Protein AF-A0AAU3NJQ3-F1 (afdb_monomer)

Secondary structure (DSSP, 8-state):
---EEEETHHHHSSS--EEEEEEEEE-SSEEEEEE-S--SS--TT-EEEEEGGGEEE--

Sequence (59 aa):
MPIHKVNESAVTGRDGCTLPARVLADNGITARVQIEGCGIQLRQGQIHTVASNAIQDNR

Solvent-accessible surface area (backbone atoms only — not comparable to full-atom values): 3425 Å² total; per-residue (Å²): 128,91,53,28,32,31,42,44,26,63,73,70,77,42,96,58,57,79,32,45,24,41,80,79,46,71,78,83,59,43,22,36,30,32,28,68,37,71,57,99,88,49,52,57,72,44,75,46,74,29,51,36,86,51,54,40,78,71,120

Structure (mmCIF, N/CA/C/O backbone):
data_AF-A0AAU3NJQ3-F1
#
_entry.id   AF-A0AAU3NJQ3-F1
#
loop_
_atom_site.group_PDB
_atom_site.id
_atom_site.type_symbol
_atom_site.label_atom_id
_atom_site.label_alt_id
_atom_site.label_comp_id
_atom_site.label_asym_id
_atom_site.label_entity_id
_atom_site.label_seq_id
_atom_site.pdbx_PDB_ins_code
_atom_site.Cartn_x
_atom_site.Cartn_y
_atom_site.Cartn_z
_atom_site.occupancy
_atom_site.B_iso_or_equiv
_atom_site.auth_seq_id
_atom_site.auth_comp_id
_atom_site.auth_asym_id
_atom_site.auth_atom_id
_atom_site.pdbx_PDB_model_num
ATOM 1 N N . MET A 1 1 ? -17.845 1.607 -2.291 1.00 53.53 1 MET A N 1
ATOM 2 C CA . MET A 1 1 ? -16.755 2.197 -1.481 1.00 53.53 1 MET A CA 1
ATOM 3 C C . MET A 1 1 ? -15.619 2.529 -2.434 1.00 53.53 1 MET A C 1
ATOM 5 O O . MET A 1 1 ? -15.416 1.726 -3.338 1.00 53.53 1 MET A O 1
ATOM 9 N N . PRO A 1 2 ? -14.948 3.686 -2.322 1.00 65.00 2 PRO A N 1
ATOM 10 C CA . PRO A 1 2 ? -13.825 4.011 -3.198 1.00 65.00 2 PRO A CA 1
ATOM 11 C C . PRO A 1 2 ? -12.699 2.992 -2.977 1.00 65.00 2 PRO A C 1
ATOM 13 O O . PRO A 1 2 ? -12.106 2.928 -1.902 1.00 65.00 2 PRO A O 1
ATOM 16 N N . ILE A 1 3 ? -12.468 2.143 -3.977 1.00 79.00 3 ILE A N 1
ATOM 17 C CA . ILE A 1 3 ? -11.321 1.231 -4.017 1.00 79.00 3 ILE A CA 1
ATOM 18 C C . ILE A 1 3 ? -10.135 2.096 -4.433 1.00 79.00 3 ILE A C 1
ATOM 20 O O . ILE A 1 3 ? -10.247 2.819 -5.414 1.00 79.00 3 ILE A O 1
ATOM 24 N N . HIS A 1 4 ? -9.028 2.074 -3.702 1.00 89.31 4 HIS A N 1
ATOM 25 C CA . HIS A 1 4 ? -7.815 2.753 -4.152 1.00 89.31 4 HIS A CA 1
ATOM 26 C C . HIS A 1 4 ? -6.899 1.722 -4.799 1.00 89.31 4 HIS A C 1
ATOM 28 O O . HIS A 1 4 ? -7.065 0.514 -4.622 1.00 89.31 4 HIS A O 1
ATOM 34 N N . LYS A 1 5 ? -5.941 2.187 -5.586 1.00 90.25 5 LYS A N 1
ATOM 35 C CA . LYS A 1 5 ? -4.936 1.350 -6.227 1.00 90.25 5 LYS A CA 1
ATOM 36 C C . LYS A 1 5 ? -3.557 1.798 -5.776 1.00 90.25 5 LYS A C 1
ATOM 38 O O . LYS A 1 5 ? -3.297 2.990 -5.682 1.00 90.25 5 LYS A O 1
ATOM 43 N N . VAL A 1 6 ? -2.674 0.850 -5.501 1.00 89.88 6 VAL A N 1
ATOM 44 C CA . VAL A 1 6 ? -1.275 1.116 -5.156 1.00 89.88 6 VAL A CA 1
ATOM 45 C C . VAL A 1 6 ? -0.385 0.241 -6.019 1.00 89.88 6 VAL A C 1
ATOM 47 O O . VAL A 1 6 ? -0.712 -0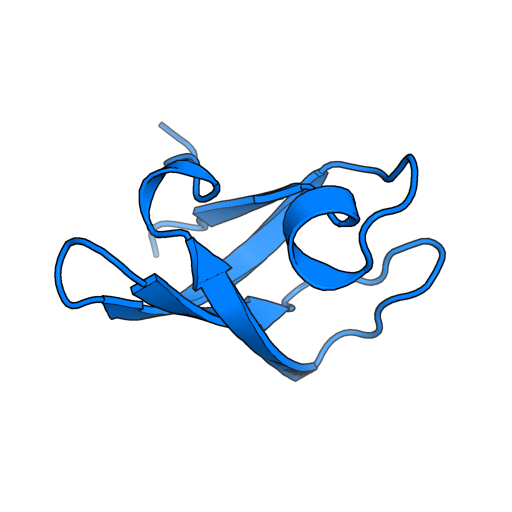.918 -6.274 1.00 89.88 6 VAL A O 1
ATOM 50 N N . ASN A 1 7 ? 0.737 0.777 -6.489 1.00 89.25 7 ASN A N 1
ATOM 51 C CA . ASN A 1 7 ? 1.738 -0.067 -7.128 1.00 89.25 7 ASN A CA 1
ATOM 52 C C . ASN A 1 7 ? 2.452 -0.896 -6.053 1.00 89.25 7 ASN A C 1
ATOM 54 O O . ASN A 1 7 ? 2.946 -0.349 -5.068 1.00 89.25 7 ASN A O 1
ATOM 58 N N . GLU A 1 8 ? 2.536 -2.207 -6.245 1.00 86.12 8 GLU A N 1
ATOM 59 C CA . GLU A 1 8 ? 3.307 -3.115 -5.393 1.00 86.12 8 GLU A CA 1
ATOM 60 C C . GLU A 1 8 ? 4.779 -2.677 -5.244 1.00 86.12 8 GLU A C 1
ATOM 62 O O . GLU A 1 8 ? 5.393 -2.888 -4.192 1.00 86.12 8 GLU A O 1
ATOM 67 N N . SER A 1 9 ? 5.323 -1.975 -6.242 1.00 88.31 9 SER A N 1
ATOM 68 C CA . SER A 1 9 ? 6.654 -1.366 -6.186 1.00 88.31 9 SER A CA 1
ATOM 69 C C . SER A 1 9 ? 6.787 -0.265 -5.140 1.00 88.31 9 SER A C 1
ATOM 71 O O . SER A 1 9 ? 7.847 -0.1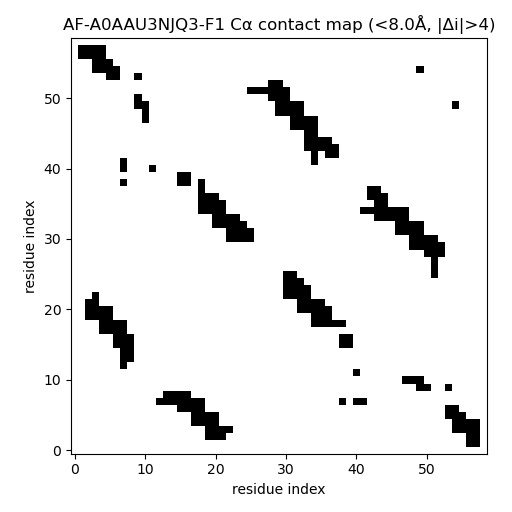26 -4.534 1.00 88.31 9 SER A O 1
ATOM 73 N N . ALA A 1 10 ? 5.713 0.471 -4.851 1.00 86.50 10 ALA A N 1
ATOM 74 C CA . ALA A 1 10 ? 5.712 1.509 -3.824 1.00 86.50 10 ALA A CA 1
ATOM 75 C C . ALA A 1 10 ? 5.826 0.934 -2.405 1.00 86.50 10 ALA A C 1
ATOM 77 O O . ALA A 1 10 ? 6.156 1.656 -1.468 1.00 86.50 10 ALA A O 1
ATOM 78 N N . VAL A 1 11 ? 5.551 -0.364 -2.252 1.00 87.62 11 VAL A N 1
ATOM 79 C CA . VAL A 1 11 ? 5.658 -1.095 -0.987 1.00 87.62 11 VAL A CA 1
ATOM 80 C C . VAL A 1 11 ? 6.980 -1.858 -0.901 1.00 87.62 11 VAL A C 1
ATOM 82 O O . VAL A 1 11 ? 7.621 -1.870 0.146 1.00 87.62 11 VAL A O 1
ATOM 85 N N . THR A 1 12 ? 7.377 -2.528 -1.984 1.00 86.56 12 THR A N 1
ATOM 86 C CA . THR A 1 12 ? 8.490 -3.496 -1.986 1.00 86.56 12 THR A CA 1
ATOM 87 C C . THR A 1 12 ? 9.785 -2.957 -2.596 1.00 86.56 12 THR A C 1
ATOM 89 O O . THR A 1 12 ? 10.841 -3.566 -2.421 1.00 86.56 12 THR A O 1
ATOM 92 N N . GLY A 1 13 ? 9.727 -1.832 -3.317 1.00 82.50 13 GLY A N 1
ATOM 93 C CA . GLY A 1 13 ? 10.859 -1.256 -4.046 1.00 82.50 13 GLY A CA 1
ATOM 94 C C . GLY A 1 13 ? 11.272 -2.040 -5.298 1.00 82.50 13 GLY A C 1
ATOM 95 O O . GLY A 1 13 ? 12.386 -1.863 -5.782 1.00 82.50 13 GLY A O 1
ATOM 96 N N . ARG A 1 14 ? 10.415 -2.936 -5.804 1.00 81.81 14 ARG A N 1
ATOM 97 C CA . ARG A 1 14 ? 10.666 -3.785 -6.984 1.00 81.81 14 ARG A CA 1
ATOM 98 C C . ARG A 1 14 ? 9.592 -3.578 -8.038 1.00 81.81 14 ARG A C 1
ATOM 100 O O . ARG A 1 14 ? 8.474 -3.243 -7.674 1.00 81.81 14 ARG A O 1
ATOM 107 N N . ASP A 1 15 ? 9.887 -3.839 -9.311 1.00 83.69 15 ASP A N 1
ATOM 108 C CA . ASP A 1 15 ? 8.851 -3.835 -10.350 1.00 83.69 15 ASP A CA 1
ATOM 109 C C . ASP A 1 15 ? 7.680 -4.742 -9.950 1.00 83.69 15 ASP A C 1
ATOM 111 O O . ASP A 1 15 ? 7.866 -5.887 -9.524 1.00 83.69 15 ASP A O 1
ATOM 115 N N . GLY A 1 16 ? 6.474 -4.189 -10.030 1.00 81.25 16 GLY A N 1
ATOM 116 C CA . GLY A 1 16 ? 5.284 -4.773 -9.433 1.00 81.25 16 GLY A CA 1
ATOM 117 C C . GLY A 1 16 ? 4.019 -4.395 -10.187 1.00 81.25 16 GLY A C 1
ATOM 118 O O . GLY A 1 16 ? 4.017 -3.534 -11.070 1.00 81.25 16 GLY A O 1
ATOM 119 N N . CYS A 1 17 ? 2.934 -5.082 -9.847 1.00 86.38 17 CYS A N 1
ATOM 120 C CA . CYS A 1 17 ? 1.619 -4.829 -10.418 1.00 86.38 17 CYS A CA 1
ATOM 121 C C . CYS A 1 17 ? 0.825 -3.815 -9.580 1.00 86.38 17 CYS A C 1
ATOM 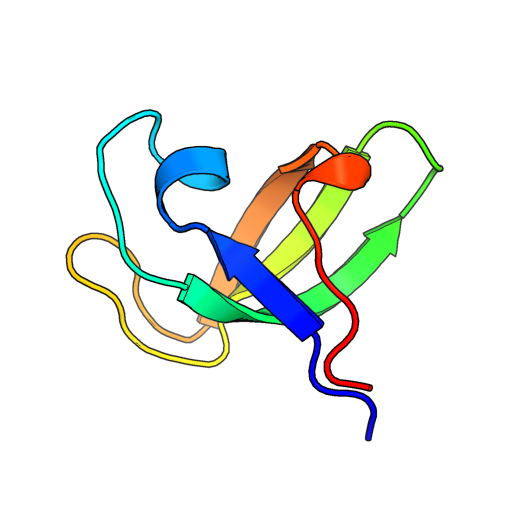123 O O . CYS A 1 17 ? 1.121 -3.565 -8.410 1.00 86.38 17 CYS A O 1
ATOM 125 N N . THR A 1 18 ? -0.206 -3.222 -10.180 1.00 89.69 18 THR A N 1
ATOM 126 C CA . THR A 1 18 ? -1.131 -2.349 -9.455 1.00 89.69 18 THR A CA 1
ATOM 127 C C . THR A 1 18 ? -2.145 -3.192 -8.694 1.00 89.69 18 THR A C 1
ATOM 129 O O . THR A 1 18 ? -2.921 -3.936 -9.294 1.00 89.69 18 THR A O 1
ATOM 132 N N . LEU A 1 19 ? -2.163 -3.044 -7.373 1.00 90.12 19 LEU A N 1
ATOM 133 C CA . LEU A 1 19 ? -3.021 -3.794 -6.469 1.00 90.12 19 LEU A CA 1
ATOM 134 C C . LEU A 1 19 ? -4.134 -2.913 -5.908 1.00 90.12 19 LEU A C 1
ATOM 136 O O . LEU A 1 19 ? -3.886 -1.748 -5.584 1.00 90.12 19 LEU A O 1
ATOM 140 N N . PRO A 1 20 ? -5.355 -3.450 -5.747 1.00 91.75 20 PRO A N 1
ATOM 141 C CA . PRO A 1 20 ? -6.385 -2.761 -4.995 1.00 91.75 20 PRO A CA 1
ATOM 142 C C . PRO A 1 20 ? -5.971 -2.685 -3.523 1.00 91.75 20 PRO A C 1
ATOM 144 O O . PRO A 1 20 ? -5.484 -3.657 -2.937 1.00 91.75 20 PRO A O 1
ATOM 147 N N . ALA A 1 21 ? -6.169 -1.519 -2.930 1.00 91.31 21 ALA A N 1
ATOM 148 C CA . ALA A 1 21 ? -5.838 -1.235 -1.552 1.00 91.31 21 ALA A CA 1
ATOM 149 C C . ALA A 1 21 ? -6.873 -0.303 -0.918 1.00 91.31 21 ALA A C 1
ATOM 151 O O . ALA A 1 21 ? -7.536 0.502 -1.577 1.00 91.31 21 ALA A O 1
ATOM 152 N N . ARG A 1 22 ? -6.974 -0.400 0.402 1.00 91.25 22 ARG A N 1
ATOM 153 C CA . ARG A 1 22 ? -7.801 0.443 1.253 1.00 91.25 22 ARG A CA 1
ATOM 154 C C . ARG A 1 22 ? -6.917 1.387 2.043 1.00 91.25 22 ARG A C 1
ATOM 156 O O . ARG A 1 22 ? -6.062 0.937 2.801 1.00 91.25 22 ARG A O 1
ATOM 163 N N . VAL A 1 23 ? -7.158 2.685 1.923 1.00 91.19 23 VAL A N 1
ATOM 164 C CA . VAL A 1 23 ? -6.477 3.689 2.746 1.00 91.19 23 VAL A CA 1
ATOM 165 C C . VAL A 1 23 ? -7.073 3.673 4.152 1.00 91.19 23 VAL A C 1
ATOM 167 O O . VAL A 1 23 ? -8.278 3.839 4.323 1.00 91.19 23 VAL A O 1
ATOM 170 N N . LEU A 1 24 ? -6.233 3.434 5.157 1.00 91.88 24 LEU A N 1
ATOM 171 C CA . LEU A 1 24 ? -6.605 3.455 6.575 1.00 91.88 24 LEU A CA 1
ATOM 172 C C . LEU A 1 24 ? -6.334 4.823 7.207 1.00 91.88 24 LEU A C 1
ATOM 174 O O . LEU A 1 24 ? -7.096 5.273 8.056 1.00 91.88 24 LEU A O 1
ATOM 178 N N . ALA A 1 25 ? -5.233 5.462 6.813 1.00 91.12 25 ALA A N 1
ATOM 179 C CA . ALA A 1 25 ? -4.851 6.799 7.249 1.00 91.12 25 ALA A CA 1
ATOM 180 C C . ALA A 1 25 ? -3.954 7.439 6.188 1.00 91.12 25 ALA A C 1
ATOM 182 O O . ALA A 1 25 ? -3.094 6.754 5.643 1.00 91.12 25 ALA A O 1
ATOM 183 N N . ASP A 1 26 ? -4.114 8.735 5.941 1.00 92.31 26 ASP A N 1
ATOM 184 C CA . ASP A 1 26 ? -3.247 9.523 5.065 1.00 92.31 26 ASP A CA 1
ATOM 185 C C . ASP A 1 26 ? -3.014 10.902 5.695 1.00 92.31 26 ASP A C 1
ATOM 187 O O . ASP A 1 26 ? -3.956 11.527 6.184 1.00 92.31 26 ASP A O 1
ATOM 191 N N . ASN A 1 27 ? -1.758 11.346 5.729 1.00 92.56 27 ASN A N 1
ATOM 192 C CA . ASN A 1 27 ? -1.354 12.659 6.239 1.00 92.56 27 ASN A CA 1
ATOM 193 C C . ASN A 1 27 ? -0.837 13.608 5.137 1.00 92.56 27 ASN A C 1
ATOM 195 O O . ASN A 1 27 ? -0.276 14.654 5.456 1.00 92.56 27 ASN A O 1
ATOM 199 N N . GLY A 1 28 ? -0.980 13.239 3.861 1.00 89.06 28 GLY A N 1
ATOM 200 C CA . GLY A 1 28 ? -0.522 14.007 2.700 1.00 89.06 28 GLY A CA 1
ATOM 201 C C . GLY A 1 28 ? 0.944 13.778 2.315 1.00 89.06 28 GLY A C 1
ATOM 202 O O . GLY A 1 28 ? 1.374 14.228 1.257 1.00 89.06 28 GLY A O 1
ATOM 203 N N . ILE A 1 29 ? 1.715 13.061 3.138 1.00 92.88 29 ILE A N 1
ATOM 204 C CA . ILE A 1 29 ? 3.096 12.642 2.836 1.00 92.88 29 ILE A CA 1
ATOM 205 C C . ILE A 1 29 ? 3.141 11.120 2.690 1.00 92.88 29 ILE A C 1
ATOM 207 O O . ILE A 1 29 ? 3.670 10.580 1.719 1.00 92.88 29 ILE A O 1
ATOM 211 N N . THR A 1 30 ? 2.539 10.421 3.646 1.00 92.75 30 THR A N 1
ATOM 212 C CA . THR A 1 30 ? 2.482 8.965 3.726 1.00 92.75 30 THR A CA 1
ATOM 213 C C . THR A 1 30 ? 1.076 8.502 4.027 1.00 92.75 30 THR A C 1
ATOM 215 O O . THR A 1 30 ? 0.375 9.099 4.845 1.00 92.75 30 THR A O 1
ATOM 218 N N . A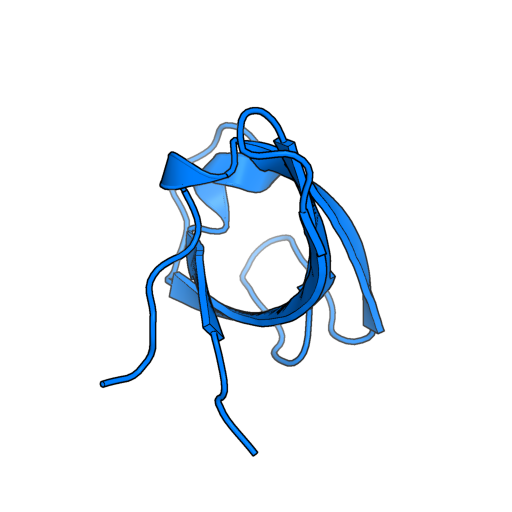LA A 1 31 ? 0.732 7.353 3.471 1.00 92.56 31 ALA A N 1
ATOM 219 C CA . ALA A 1 31 ? -0.539 6.711 3.685 1.00 92.56 31 ALA A CA 1
ATOM 220 C C . ALA A 1 31 ? -0.342 5.269 4.156 1.00 92.56 31 ALA A C 1
ATOM 222 O O . ALA A 1 31 ? 0.466 4.508 3.617 1.00 92.56 31 ALA A O 1
ATOM 223 N N . ARG A 1 32 ? -1.093 4.890 5.191 1.00 93.81 32 ARG A N 1
ATOM 224 C CA . ARG A 1 32 ? -1.219 3.507 5.645 1.00 93.81 32 ARG A CA 1
ATOM 225 C C . ARG A 1 32 ? -2.308 2.844 4.827 1.00 93.81 32 ARG A C 1
ATOM 227 O O . ARG A 1 32 ? -3.469 3.235 4.919 1.00 93.81 32 ARG A O 1
ATOM 234 N N . VAL A 1 33 ? -1.934 1.826 4.071 1.00 92.56 33 VAL A N 1
ATOM 235 C CA . VAL A 1 33 ? -2.835 1.083 3.196 1.00 92.56 33 VAL A CA 1
ATOM 236 C C . VAL A 1 33 ? -2.924 -0.369 3.619 1.00 92.56 33 VAL A C 1
ATOM 238 O O . VAL A 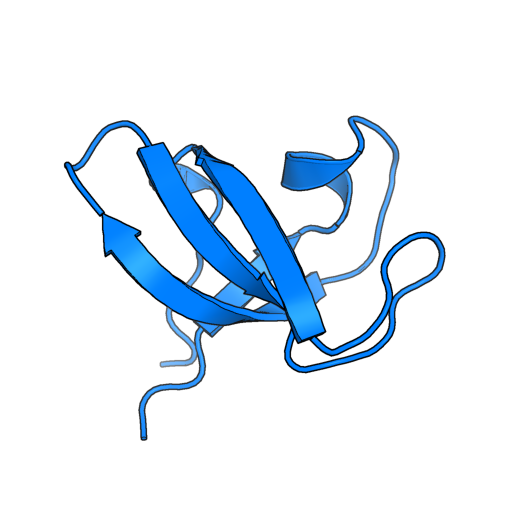1 33 ? -1.923 -0.979 3.984 1.00 92.56 33 VAL A O 1
ATOM 241 N N . GLN A 1 34 ? -4.127 -0.925 3.554 1.00 93.00 34 GLN A N 1
ATOM 242 C CA . GLN A 1 34 ? -4.358 -2.357 3.613 1.00 93.00 34 GLN A CA 1
ATOM 243 C C . GLN A 1 34 ? -4.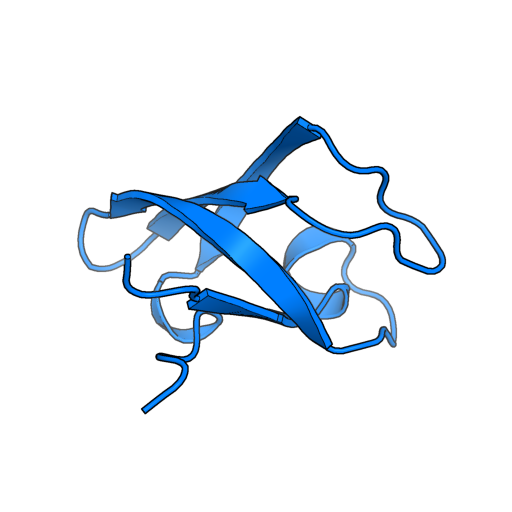52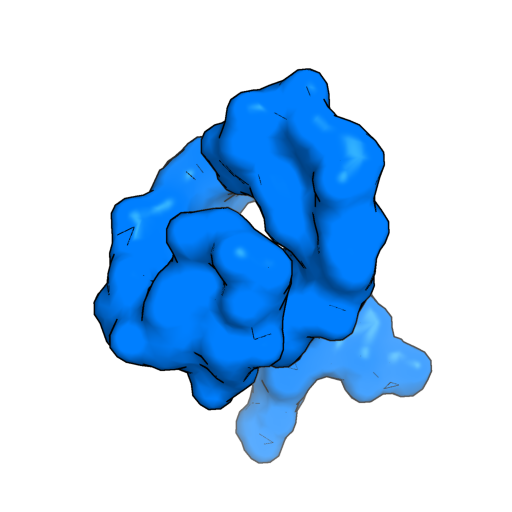3 -2.896 2.196 1.00 93.00 34 GLN A C 1
ATOM 245 O O . GLN A 1 34 ? -5.355 -2.410 1.437 1.00 93.00 34 GLN A O 1
ATOM 250 N N . ILE A 1 35 ? -3.752 -3.913 1.845 1.00 92.62 35 ILE A N 1
ATOM 251 C CA . ILE A 1 35 ? -3.821 -4.561 0.541 1.00 92.62 35 ILE A CA 1
ATOM 252 C C . ILE A 1 35 ? -5.114 -5.383 0.451 1.00 92.62 35 ILE A C 1
ATOM 254 O O . ILE A 1 35 ? -5.359 -6.252 1.284 1.00 92.62 35 ILE A O 1
ATOM 258 N N . GLU A 1 36 ? -5.957 -5.122 -0.548 1.00 91.12 36 GLU A N 1
ATOM 259 C CA . GLU A 1 36 ? -7.237 -5.823 -0.740 1.00 91.12 36 GLU A CA 1
ATOM 260 C C . GLU A 1 36 ? -7.168 -6.922 -1.813 1.00 91.12 36 GLU A C 1
ATOM 262 O O . GLU A 1 36 ? -8.080 -7.742 -1.887 1.00 91.12 36 GLU A O 1
ATOM 267 N N . GLY A 1 37 ? -6.084 -6.997 -2.592 1.00 86.06 37 GLY A N 1
ATOM 268 C CA . GLY A 1 37 ? -5.841 -8.048 -3.589 1.00 86.06 37 GLY A CA 1
ATOM 269 C C . GLY A 1 37 ? -4.455 -8.677 -3.450 1.00 86.06 37 GLY A C 1
ATOM 270 O O . GLY A 1 37 ? -3.558 -8.082 -2.872 1.00 86.06 37 GLY A O 1
ATOM 271 N N . CYS A 1 38 ? -4.250 -9.884 -3.966 1.00 84.31 38 CYS A N 1
ATOM 272 C CA . CYS A 1 38 ? -2.932 -10.527 -3.926 1.00 84.31 38 CYS A CA 1
ATOM 273 C C . CYS A 1 38 ? -2.071 -10.089 -5.119 1.00 84.31 38 CYS A C 1
ATOM 275 O O . CYS A 1 38 ? -2.549 -10.095 -6.253 1.00 84.31 38 CYS A O 1
ATOM 277 N N . GLY A 1 39 ? -0.816 -9.732 -4.848 1.00 82.56 39 GLY A N 1
ATOM 278 C CA . GLY A 1 39 ? 0.208 -9.440 -5.847 1.00 82.56 39 GLY A CA 1
ATOM 279 C C . GLY A 1 39 ? 1.240 -10.548 -5.972 1.00 82.56 39 GLY A C 1
ATOM 280 O O . GLY A 1 39 ? 1.048 -11.666 -5.491 1.00 82.56 39 GLY A O 1
ATOM 281 N N . ILE A 1 40 ? 2.349 -10.227 -6.632 1.00 82.62 40 ILE A N 1
ATOM 282 C CA . ILE A 1 40 ? 3.455 -11.169 -6.839 1.00 82.62 40 ILE A CA 1
ATOM 283 C C . ILE A 1 40 ? 4.188 -11.418 -5.512 1.00 82.62 40 ILE A C 1
ATOM 285 O O . ILE A 1 40 ? 4.657 -12.523 -5.241 1.00 82.62 40 ILE A O 1
ATOM 289 N N . GLN A 1 41 ? 4.282 -10.384 -4.679 1.00 86.00 41 GLN A N 1
ATOM 290 C CA . GLN A 1 41 ? 5.052 -10.334 -3.438 1.00 86.00 41 GLN A CA 1
ATOM 291 C C . GLN A 1 41 ? 4.174 -10.000 -2.222 1.00 86.00 41 GLN A C 1
ATOM 293 O O . GLN A 1 41 ? 4.528 -10.360 -1.098 1.00 86.00 41 GLN A O 1
ATOM 298 N N . LEU A 1 42 ? 3.032 -9.342 -2.433 1.00 86.69 42 LEU A N 1
ATOM 299 C CA . LEU A 1 42 ? 2.107 -8.926 -1.380 1.00 86.69 42 LEU A CA 1
ATOM 300 C C . LEU A 1 42 ? 0.863 -9.809 -1.311 1.00 86.69 42 LEU A C 1
ATOM 302 O O . LEU A 1 42 ? 0.332 -10.277 -2.318 1.00 86.69 42 LEU A O 1
ATOM 306 N N . ARG A 1 43 ? 0.357 -10.006 -0.096 1.00 89.50 43 ARG A N 1
ATOM 307 C CA . ARG A 1 43 ? -0.865 -10.766 0.175 1.00 89.50 43 ARG A CA 1
ATOM 308 C C . ARG A 1 43 ? -1.992 -9.849 0.628 1.00 89.50 43 ARG A C 1
ATOM 310 O O . ARG A 1 43 ? -1.767 -8.836 1.292 1.00 89.50 43 ARG A O 1
ATOM 317 N N . GLN A 1 44 ? -3.220 -10.266 0.335 1.00 90.94 44 GLN A N 1
ATOM 318 C CA . GLN A 1 44 ? -4.419 -9.615 0.844 1.00 90.94 44 GLN A CA 1
ATOM 319 C C . GLN A 1 44 ? -4.403 -9.548 2.382 1.00 90.94 44 GLN A C 1
ATOM 321 O O . GLN A 1 44 ? -4.029 -10.501 3.065 1.00 90.94 44 GLN A O 1
ATOM 326 N N . GLY A 1 45 ? -4.821 -8.406 2.920 1.00 90.81 45 GLY A N 1
ATOM 327 C CA . GLY A 1 45 ? -4.916 -8.121 4.347 1.00 90.81 45 GLY A CA 1
ATOM 328 C C . GLY A 1 45 ? -3.665 -7.487 4.957 1.00 90.81 45 GLY A C 1
ATOM 329 O O . GLY A 1 45 ? -3.763 -6.951 6.062 1.00 90.81 45 GLY A O 1
ATOM 330 N N . GLN A 1 46 ? -2.520 -7.494 4.262 1.00 92.44 46 GLN A N 1
ATOM 331 C CA . GLN A 1 46 ? -1.292 -6.868 4.761 1.00 92.44 46 GLN A CA 1
ATOM 332 C C . GLN A 1 46 ? -1.423 -5.346 4.833 1.00 92.44 46 GLN A C 1
ATOM 334 O O . GLN A 1 46 ? -2.054 -4.732 3.974 1.00 92.44 46 GLN A O 1
ATOM 339 N N . ILE A 1 47 ? -0.813 -4.737 5.854 1.00 93.62 47 ILE A N 1
ATOM 340 C CA . ILE A 1 47 ? -0.832 -3.287 6.063 1.00 93.62 47 ILE A CA 1
ATOM 341 C C . ILE A 1 47 ? 0.568 -2.731 5.843 1.00 93.62 47 ILE A C 1
ATOM 343 O O . ILE A 1 47 ? 1.518 -3.169 6.491 1.00 93.62 47 ILE A O 1
ATOM 347 N N . HIS A 1 48 ? 0.672 -1.729 4.977 1.00 92.19 48 HIS A N 1
ATOM 348 C CA . HIS A 1 48 ? 1.927 -1.074 4.635 1.00 92.19 48 HIS A CA 1
ATOM 349 C C . HIS A 1 48 ? 1.798 0.441 4.698 1.00 92.19 48 HIS A C 1
ATOM 351 O O . HIS A 1 48 ? 0.714 0.994 4.524 1.00 92.19 48 HIS A O 1
ATOM 357 N N . THR A 1 49 ? 2.921 1.107 4.939 1.00 93.38 49 THR A N 1
ATOM 358 C CA . THR A 1 49 ? 3.030 2.558 4.811 1.00 93.38 49 THR A CA 1
ATOM 359 C C . THR A 1 49 ? 3.720 2.854 3.491 1.00 93.38 49 THR A C 1
ATOM 361 O O . THR A 1 49 ? 4.845 2.411 3.277 1.00 93.38 49 THR A O 1
ATOM 364 N N . VAL A 1 50 ? 3.041 3.589 2.619 1.00 92.19 50 VAL A N 1
ATOM 365 C CA . VAL A 1 50 ? 3.557 4.033 1.319 1.00 92.19 50 VAL A CA 1
ATOM 366 C C . VAL A 1 50 ? 3.523 5.552 1.246 1.00 92.19 50 VAL A C 1
ATOM 368 O O . VAL A 1 50 ? 2.881 6.207 2.069 1.00 92.19 50 VAL A O 1
ATOM 371 N N . ALA A 1 51 ? 4.207 6.132 0.264 1.00 90.69 51 ALA A N 1
ATOM 372 C CA . ALA A 1 51 ? 4.053 7.550 -0.032 1.00 90.69 51 ALA A CA 1
ATOM 373 C C . ALA A 1 51 ? 2.614 7.837 -0.502 1.00 90.69 51 ALA A C 1
ATOM 375 O O . ALA A 1 51 ? 2.043 7.054 -1.262 1.00 90.69 51 ALA A O 1
ATOM 376 N N . SER A 1 52 ? 2.021 8.947 -0.055 1.00 88.00 52 SER A N 1
ATOM 377 C CA . SER A 1 52 ? 0.624 9.296 -0.377 1.00 88.00 52 SER A CA 1
ATOM 378 C C . SER A 1 52 ? 0.411 9.447 -1.896 1.00 88.00 52 SER A C 1
ATOM 380 O O . SER A 1 52 ? -0.584 8.980 -2.442 1.00 88.00 52 SER A O 1
ATOM 382 N N . ASN A 1 53 ? 1.419 9.948 -2.621 1.00 89.19 53 ASN A N 1
ATOM 383 C CA . ASN A 1 53 ? 1.400 10.063 -4.085 1.00 89.19 53 ASN A CA 1
ATOM 384 C C . ASN A 1 53 ? 1.468 8.723 -4.846 1.00 89.19 53 ASN A C 1
ATOM 386 O O . ASN A 1 53 ? 1.268 8.703 -6.059 1.00 89.19 53 ASN A O 1
ATOM 390 N N . ALA A 1 54 ? 1.775 7.616 -4.167 1.00 88.25 54 ALA A N 1
ATOM 391 C CA . ALA A 1 54 ? 1.787 6.287 -4.769 1.00 88.25 54 ALA A CA 1
ATOM 392 C C . ALA A 1 54 ? 0.393 5.640 -4.806 1.00 88.25 54 ALA A C 1
ATOM 394 O O . ALA A 1 54 ? 0.227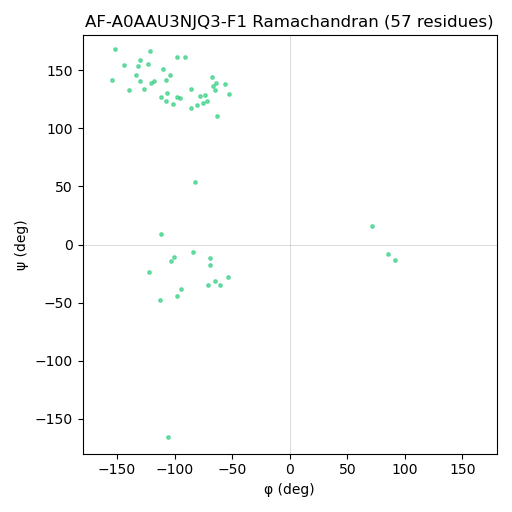 4.562 -5.384 1.00 88.25 54 ALA A O 1
ATOM 395 N N . ILE A 1 55 ? -0.596 6.281 -4.180 1.00 89.00 55 ILE A N 1
ATOM 396 C CA . ILE A 1 55 ? -1.983 5.837 -4.155 1.00 89.00 55 ILE A CA 1
ATOM 397 C C . ILE A 1 55 ? -2.744 6.546 -5.265 1.00 89.00 55 ILE A C 1
ATOM 399 O O . ILE A 1 55 ? -2.750 7.769 -5.368 1.00 89.00 55 ILE A O 1
ATOM 403 N N . GLN A 1 56 ? -3.402 5.754 -6.098 1.00 88.12 56 GLN A N 1
ATOM 404 C CA . GLN A 1 56 ? -4.253 6.220 -7.177 1.00 88.12 56 GLN A CA 1
ATOM 405 C C . GLN A 1 56 ? -5.716 5.999 -6.797 1.00 88.12 56 GLN A C 1
ATOM 407 O O . GLN A 1 56 ? -6.106 4.897 -6.398 1.00 88.12 56 GLN A O 1
ATOM 412 N N . ASP A 1 57 ? -6.535 7.036 -6.949 1.00 81.06 57 ASP A N 1
ATOM 413 C CA . ASP A 1 57 ? -7.987 6.900 -6.881 1.00 81.06 57 ASP A CA 1
ATOM 414 C C . ASP A 1 57 ? -8.484 6.035 -8.046 1.00 81.06 57 ASP A C 1
ATOM 416 O O . ASP A 1 57 ? -8.118 6.262 -9.200 1.00 81.06 57 ASP A O 1
ATOM 420 N N . ASN A 1 58 ? -9.361 5.064 -7.775 1.00 66.12 58 ASN A N 1
ATOM 421 C CA . ASN A 1 58 ? -10.055 4.301 -8.820 1.00 66.12 58 ASN A CA 1
ATOM 422 C C . ASN A 1 58 ? -11.279 5.084 -9.331 1.00 66.12 58 ASN A C 1
ATOM 424 O O . ASN A 1 58 ? -12.406 4.585 -9.249 1.00 66.12 58 ASN A O 1
ATOM 428 N N . ARG A 1 59 ? -11.058 6.335 -9.758 1.00 53.41 59 ARG A N 1
ATOM 429 C CA . ARG A 1 59 ? -12.055 7.137 -10.481 1.00 53.41 59 ARG A CA 1
ATOM 430 C C . ARG A 1 59 ? -12.185 6.680 -11.927 1.00 53.41 59 ARG A C 1
ATOM 432 O O . ARG A 1 59 ? -11.156 6.283 -12.515 1.00 53.41 59 ARG A O 1
#

Radius of gyration: 10.0 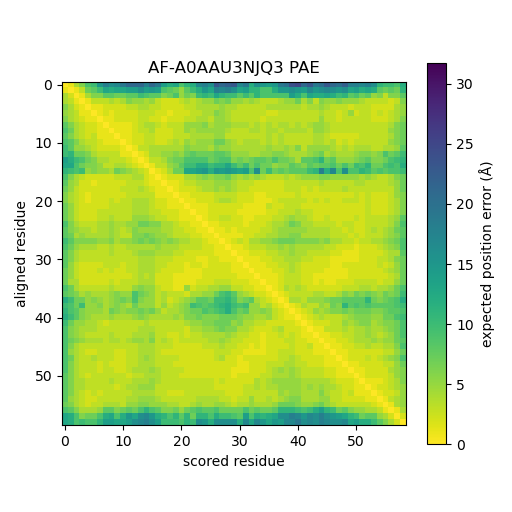Å; Cα contacts (8 Å, |Δi|>4): 134; chains: 1; bounding box: 28×25×18 Å

Nearest PDB structures (foldseek):
  4qw2-assembly1_A  TM=7.698E-01  e=7.438E-01  Homo sapiens
  3mp8-assembly1_A  TM=6.652E-01  e=3.030E+00  Escherichia coli K-12
  9cai-assembly1_CT  TM=7.166E-01  e=5.946E+00  Caenorhabditis elegans
  7qiz-assembly1_V  TM=5.331E-01  e=2.288E+00  Solanum lycopersicum
  8b6c-assembly1_T  TM=3.867E-01  e=2.708E+00  Oryctolagus cuniculus

pLDDT: mean 86.91, std 8.36, range [53.41, 93.81]

Mean predicted aligned error: 4.47 Å

Foldseek 3Di:
DWWKWAFPCQFVVDHWDIFTWDFPDDPQQKTWIATCPDIPPDDHGDIGIGGPVRIGTPD